Protein AF-A0A0G0VAI9-F1 (afdb_monomer_lite)

Secondary structure (DSSP, 8-state):
-----EE-SSPPPHHHHHHHHHHSSEEEEE-TTT--EEEEE---SS--HHHHHHHHHHTTPPPPHHHHHHS--STTSSS-HHHHHHHHHHHHHHHHHHHHHHHHHHHHHHHHHHHHHHH--

Organism: NCBI:txid1618997

Sequence (121 aa):
MMNYGYPLYYLPDEDKIFNIVKNTCLTVMENQDTGEHFLVLCGGGMDLSQSIAYAYLLAGQRIPDELVFEVCTQPCLSVGKKEYLQIMKACRSELADIRRRALQRVKQINNALKGVKQSGA

pLDDT: mean 88.39, std 11.58, range [38.62, 98.31]

Foldseek 3Di:
DDFDFAFDPDDADPVLQVVLVVFAQWGWDADPVPRTIGITGNDDDDDCLLSRLLSCVSSVHQRDPVSLVVRDLPAPRGHDNVSSVVSVVRSVVSVVVVVVVVVVVVVVVVVVVVVVVVVVD

Radius of gyration: 18.73 Å; chains: 1; bounding box: 48×35×51 Å

Structure (mmCIF, N/CA/C/O backbone):
data_AF-A0A0G0VAI9-F1
#
_entry.id   AF-A0A0G0VAI9-F1
#
loop_
_atom_site.group_PDB
_atom_site.id
_atom_site.type_symbol
_atom_site.label_atom_id
_atom_site.label_alt_id
_atom_site.label_comp_id
_atom_site.label_asym_id
_atom_site.label_entity_id
_atom_site.label_seq_id
_atom_site.pdbx_PDB_ins_code
_atom_site.Cartn_x
_atom_site.Cartn_y
_atom_site.Cartn_z
_atom_site.occupancy
_atom_site.B_iso_or_equiv
_atom_site.auth_seq_id
_atom_site.auth_comp_id
_atom_site.auth_asym_id
_atom_site.auth_atom_id
_atom_site.pdbx_PDB_model_num
ATOM 1 N N . MET A 1 1 ? -20.292 2.995 -9.273 1.00 41.91 1 MET A N 1
ATOM 2 C CA . MET A 1 1 ? -19.169 2.740 -8.350 1.00 41.91 1 MET A CA 1
ATOM 3 C C . MET A 1 1 ? -19.016 1.229 -8.308 1.00 41.91 1 MET A C 1
ATOM 5 O O . MET A 1 1 ? -19.944 0.575 -7.858 1.00 41.91 1 MET A O 1
ATOM 9 N N . MET A 1 2 ? -17.989 0.664 -8.952 1.00 38.62 2 MET A N 1
ATOM 10 C CA . MET A 1 2 ? -17.802 -0.793 -8.933 1.00 38.62 2 MET A CA 1
ATOM 11 C C . MET A 1 2 ? -17.323 -1.187 -7.537 1.00 38.62 2 MET A C 1
ATOM 13 O O . MET A 1 2 ? -16.342 -0.620 -7.060 1.00 38.62 2 MET A O 1
ATOM 17 N N . ASN A 1 3 ? -18.010 -2.137 -6.900 1.00 52.53 3 ASN A N 1
ATOM 18 C CA . ASN A 1 3 ? -17.499 -2.847 -5.730 1.00 52.53 3 ASN A CA 1
ATOM 19 C C . ASN A 1 3 ? -16.277 -3.656 -6.179 1.00 52.53 3 ASN A C 1
ATOM 21 O O . ASN A 1 3 ? -16.399 -4.811 -6.575 1.00 52.53 3 ASN A O 1
ATOM 25 N N . TYR A 1 4 ? -15.113 -3.013 -6.212 1.00 67.38 4 TYR A N 1
ATOM 26 C CA . TYR A 1 4 ? -13.858 -3.687 -6.496 1.00 67.38 4 TYR A CA 1
ATOM 27 C C . TYR A 1 4 ? -13.458 -4.480 -5.252 1.00 67.38 4 TYR A C 1
ATOM 29 O O . TYR A 1 4 ? -13.274 -3.908 -4.178 1.00 67.38 4 TYR A O 1
ATOM 37 N N . GLY A 1 5 ? -13.352 -5.800 -5.399 1.00 76.06 5 GLY A N 1
ATOM 38 C CA . GLY A 1 5 ? -12.640 -6.631 -4.437 1.00 76.06 5 GLY A CA 1
ATOM 39 C C . GLY A 1 5 ? -11.143 -6.387 -4.598 1.00 76.06 5 GLY A C 1
ATOM 40 O O . GLY A 1 5 ? -10.605 -6.535 -5.694 1.00 76.06 5 GLY A O 1
ATOM 41 N N . TYR A 1 6 ? -10.473 -5.986 -3.521 1.00 85.00 6 TYR A N 1
ATOM 42 C CA . TYR A 1 6 ? -9.025 -5.801 -3.492 1.00 85.00 6 TYR A CA 1
ATOM 43 C C . TYR A 1 6 ? -8.374 -7.097 -2.986 1.00 85.00 6 TYR A C 1
ATOM 45 O O . TYR A 1 6 ? -8.577 -7.442 -1.822 1.00 85.00 6 TYR A O 1
ATOM 53 N N . PRO A 1 7 ? -7.643 -7.842 -3.830 1.00 88.62 7 PRO A N 1
ATOM 54 C CA . PRO A 1 7 ? -7.179 -9.184 -3.493 1.00 88.62 7 PRO A CA 1
ATOM 55 C C . PRO A 1 7 ? -6.168 -9.177 -2.346 1.00 88.62 7 PRO A C 1
ATOM 57 O O . PRO A 1 7 ? -5.253 -8.358 -2.304 1.00 88.62 7 PRO A O 1
ATOM 60 N N . LEU A 1 8 ? -6.313 -10.133 -1.434 1.00 89.94 8 LEU A N 1
ATOM 61 C CA . LEU A 1 8 ? -5.362 -10.386 -0.358 1.00 89.94 8 LEU A CA 1
ATOM 62 C C . LEU A 1 8 ? -4.386 -11.495 -0.765 1.00 89.94 8 LEU A C 1
ATOM 64 O O . LEU A 1 8 ? -4.770 -12.474 -1.398 1.00 89.94 8 LEU A O 1
ATOM 68 N N . TYR A 1 9 ? -3.123 -11.382 -0.350 1.00 88.00 9 TYR A N 1
ATOM 69 C CA . TYR A 1 9 ? -2.109 -12.415 -0.606 1.00 88.00 9 TYR A CA 1
ATOM 70 C C . TYR A 1 9 ? -2.328 -13.692 0.224 1.00 88.00 9 TYR A C 1
ATOM 72 O O . TYR A 1 9 ? -1.836 -14.757 -0.140 1.00 88.00 9 TYR A O 1
ATOM 80 N N . TYR A 1 10 ? -3.019 -13.574 1.358 1.00 88.00 10 TYR A N 1
ATOM 81 C CA . TYR A 1 10 ? -3.401 -14.663 2.259 1.00 88.00 10 TYR A CA 1
ATOM 82 C C . TYR A 1 10 ? -4.571 -14.225 3.158 1.00 88.00 10 TYR A C 1
ATOM 84 O O . TYR A 1 10 ? -4.798 -13.025 3.336 1.00 88.00 10 TYR A O 1
ATOM 92 N N . LEU A 1 11 ? -5.294 -15.182 3.749 1.00 90.31 11 LEU A N 1
ATOM 93 C CA . LEU A 1 11 ? -6.376 -14.905 4.700 1.00 90.31 11 LEU A CA 1
ATOM 94 C C . LEU A 1 11 ? -5.813 -14.376 6.039 1.00 90.31 11 LEU A C 1
ATOM 96 O O . LEU A 1 11 ? -4.970 -15.048 6.641 1.00 90.31 11 LEU A O 1
ATOM 100 N N . PRO A 1 12 ? -6.238 -13.192 6.521 1.00 89.25 12 PRO A N 1
ATOM 101 C CA . PRO A 1 12 ? -5.878 -12.705 7.851 1.00 89.25 12 PRO A CA 1
ATOM 102 C C . PRO A 1 12 ? -6.603 -13.493 8.952 1.00 89.25 12 PRO A C 1
ATOM 104 O O . PRO A 1 12 ? -7.700 -13.997 8.739 1.00 89.25 12 PRO A O 1
ATOM 107 N N . ASP A 1 13 ? -6.010 -13.560 10.143 1.00 92.44 13 ASP A N 1
ATOM 108 C CA . ASP A 1 13 ? -6.679 -14.096 11.336 1.00 92.44 13 ASP A CA 1
ATOM 109 C C . ASP A 1 13 ? -7.833 -13.191 11.820 1.00 92.44 13 ASP A C 1
ATOM 111 O O . ASP A 1 13 ? -7.964 -12.035 11.403 1.00 92.44 13 ASP A O 1
ATOM 115 N N . GLU A 1 14 ? -8.679 -13.718 12.710 1.00 90.00 14 GLU A N 1
ATOM 116 C CA . GLU A 1 14 ? -9.866 -13.012 13.215 1.00 90.00 14 GLU A CA 1
ATOM 117 C C . GLU A 1 14 ? -9.528 -11.670 13.877 1.00 90.00 14 GLU A C 1
ATOM 119 O O . GLU A 1 14 ? -10.224 -10.680 13.645 1.00 90.00 14 GLU A O 1
ATOM 124 N N . ASP A 1 15 ? -8.432 -11.596 14.638 1.00 93.44 15 ASP A N 1
ATOM 125 C CA . ASP A 1 15 ? -7.997 -10.365 15.304 1.00 93.44 15 ASP A CA 1
ATOM 126 C C . ASP A 1 15 ? -7.630 -9.269 14.292 1.00 93.44 15 ASP A C 1
ATOM 128 O O . ASP A 1 15 ? -7.947 -8.086 14.478 1.00 93.44 15 ASP A O 1
ATOM 132 N N . LYS A 1 16 ? -6.976 -9.639 13.186 1.00 93.00 16 LYS A N 1
ATOM 133 C CA . LYS A 1 16 ? -6.684 -8.716 12.082 1.00 93.00 16 LYS A CA 1
ATOM 134 C C . LYS A 1 16 ? -7.951 -8.291 11.356 1.00 93.00 16 LYS A C 1
ATOM 136 O O . LYS A 1 16 ? -8.114 -7.096 11.108 1.00 93.00 16 LYS A O 1
ATOM 141 N N . ILE A 1 17 ? -8.854 -9.226 11.054 1.00 90.44 17 ILE A N 1
ATOM 142 C CA . ILE A 1 17 ? -10.147 -8.921 10.419 1.00 90.44 17 ILE A CA 1
ATOM 143 C C . ILE A 1 17 ? -10.930 -7.927 11.282 1.00 90.44 17 ILE A C 1
ATOM 145 O O . ILE A 1 17 ? -11.391 -6.897 10.785 1.00 90.44 17 ILE A O 1
ATOM 149 N N . PHE A 1 18 ? -11.011 -8.176 12.589 1.00 89.88 18 PHE A N 1
ATOM 150 C CA . PHE A 1 18 ? -11.686 -7.291 13.530 1.00 89.88 18 PHE A CA 1
ATOM 151 C C . PHE A 1 18 ? -11.064 -5.890 13.549 1.00 89.88 18 PHE A C 1
ATOM 153 O O . PHE A 1 18 ? -11.776 -4.884 13.519 1.00 89.88 18 PHE A O 1
ATOM 160 N N . ASN A 1 19 ? -9.731 -5.796 13.537 1.00 90.38 19 ASN A N 1
ATOM 161 C CA . ASN A 1 19 ? -9.047 -4.508 13.463 1.00 90.38 19 ASN A CA 1
ATOM 162 C C . ASN A 1 19 ? -9.321 -3.758 12.153 1.00 90.38 19 ASN A C 1
ATOM 164 O O . ASN A 1 19 ? -9.444 -2.533 12.189 1.00 90.38 19 ASN A O 1
ATOM 168 N N . ILE A 1 20 ? -9.444 -4.452 11.019 1.00 89.94 20 ILE A N 1
ATOM 169 C CA . ILE A 1 20 ? -9.795 -3.832 9.733 1.00 89.94 20 ILE A CA 1
ATOM 170 C C . ILE A 1 20 ? -11.186 -3.203 9.821 1.00 89.94 20 ILE A C 1
ATOM 172 O O . ILE A 1 20 ? -11.323 -2.007 9.563 1.00 89.94 20 ILE A O 1
ATOM 176 N N . VAL A 1 21 ? -12.186 -3.970 10.263 1.00 87.75 21 VAL A N 1
ATOM 177 C CA . VAL A 1 21 ? -13.576 -3.496 10.385 1.00 87.75 21 VAL A CA 1
ATOM 178 C C . VAL A 1 21 ? -13.687 -2.333 11.372 1.00 87.75 21 VAL A C 1
ATOM 180 O O . VAL A 1 21 ? -14.408 -1.371 11.132 1.00 87.75 21 VAL A O 1
ATOM 183 N N . LYS A 1 22 ? -12.952 -2.389 12.488 1.00 88.00 22 LYS A N 1
ATOM 184 C CA . LYS A 1 22 ? -12.998 -1.354 13.527 1.00 88.00 22 LYS A CA 1
ATOM 185 C C . LYS A 1 22 ? -12.380 -0.025 13.090 1.00 88.00 22 LYS A C 1
ATOM 187 O O . LYS A 1 22 ? -12.826 1.027 13.541 1.00 88.00 22 LYS A O 1
ATOM 192 N N . ASN A 1 23 ? -11.316 -0.069 12.291 1.00 85.62 23 ASN A N 1
ATOM 193 C CA . ASN A 1 23 ? -10.492 1.108 12.001 1.00 85.62 23 ASN A CA 1
ATOM 194 C C . ASN A 1 23 ? -10.627 1.612 10.557 1.00 85.62 23 ASN A C 1
ATOM 196 O O . ASN A 1 23 ? -9.987 2.600 10.200 1.00 85.62 23 ASN A O 1
ATOM 200 N N . THR A 1 24 ? -11.424 0.946 9.721 1.00 84.31 24 THR A N 1
ATOM 201 C CA . THR A 1 24 ? -11.632 1.311 8.316 1.00 84.31 24 THR A CA 1
ATOM 202 C C . THR A 1 24 ? -13.088 1.088 7.906 1.00 84.31 24 THR A C 1
ATOM 204 O O . THR A 1 24 ? -13.868 0.490 8.639 1.00 84.31 24 THR A O 1
ATOM 207 N N . CYS A 1 25 ? -13.459 1.531 6.705 1.00 82.69 25 CYS A N 1
ATOM 208 C CA . CYS A 1 25 ? -14.752 1.208 6.096 1.00 82.69 25 CYS A CA 1
ATOM 209 C C . CYS A 1 25 ? -14.688 -0.057 5.220 1.00 82.69 25 CYS A C 1
ATOM 211 O O . CYS A 1 25 ? -15.406 -0.134 4.224 1.00 82.69 25 CYS A O 1
ATOM 213 N N . LEU A 1 26 ? -13.798 -1.005 5.530 1.00 88.06 26 LEU A N 1
ATOM 214 C CA . LEU A 1 26 ? -13.612 -2.241 4.769 1.00 88.06 26 LEU A CA 1
ATOM 215 C C . LEU A 1 26 ? -13.896 -3.487 5.610 1.00 88.06 26 LEU A C 1
ATOM 217 O O . LEU A 1 26 ? -13.809 -3.468 6.835 1.00 88.06 26 LEU A O 1
ATOM 221 N N . THR A 1 27 ? -14.183 -4.588 4.920 1.00 88.56 27 THR A N 1
ATOM 222 C CA . THR A 1 27 ? -14.244 -5.942 5.485 1.00 88.56 27 THR A CA 1
ATOM 223 C C . THR A 1 27 ? -13.508 -6.931 4.584 1.00 88.56 27 THR A C 1
ATOM 225 O O . THR A 1 27 ? -13.226 -6.622 3.427 1.00 88.56 27 THR A O 1
ATOM 228 N N . VAL A 1 28 ? -13.210 -8.122 5.100 1.00 88.81 28 VAL A N 1
ATOM 229 C CA . VAL A 1 28 ? -12.732 -9.252 4.293 1.00 88.81 28 VAL A CA 1
ATOM 230 C C . VAL A 1 28 ? -13.937 -10.057 3.803 1.00 88.81 28 VAL A C 1
ATOM 232 O O . VAL A 1 28 ? -14.852 -10.327 4.580 1.00 88.81 28 VAL A O 1
ATOM 235 N N . MET A 1 29 ? -13.948 -10.421 2.523 1.00 88.00 29 MET A N 1
ATOM 236 C CA . MET A 1 29 ? -14.910 -11.347 1.921 1.00 88.00 29 MET A CA 1
ATOM 237 C C . MET A 1 29 ? -14.173 -12.479 1.211 1.00 88.00 29 MET A C 1
ATOM 239 O O . MET A 1 29 ? -13.084 -12.278 0.675 1.00 88.00 29 MET A O 1
ATOM 243 N N . GLU A 1 30 ? -14.798 -13.649 1.178 1.00 88.38 30 GLU A N 1
ATOM 244 C CA . GLU A 1 30 ? -14.337 -14.817 0.432 1.00 88.38 30 GLU A CA 1
ATOM 245 C C . GLU A 1 30 ? -15.237 -15.032 -0.789 1.00 88.38 30 GLU A C 1
ATOM 247 O O . GLU A 1 30 ? -16.468 -15.007 -0.682 1.00 88.38 30 GLU A O 1
ATOM 252 N N . ASN A 1 31 ? -14.628 -15.274 -1.946 1.00 84.06 31 ASN A N 1
ATOM 253 C CA . ASN A 1 31 ? -15.332 -15.830 -3.090 1.00 84.06 31 ASN A CA 1
ATOM 254 C C . ASN A 1 31 ? -15.549 -17.330 -2.856 1.00 84.06 31 ASN A C 1
ATOM 256 O O . ASN A 1 31 ? -14.601 -18.105 -2.898 1.00 84.06 31 ASN A O 1
ATOM 260 N N . GLN A 1 32 ? -16.801 -17.734 -2.643 1.00 84.56 32 GLN A N 1
ATOM 261 C CA . GLN A 1 32 ? -17.166 -19.122 -2.332 1.00 84.56 32 GLN A CA 1
ATOM 262 C C . GLN A 1 32 ? -16.885 -20.107 -3.481 1.00 84.56 32 GLN A C 1
ATOM 264 O O . GLN A 1 32 ? -16.765 -21.304 -3.236 1.00 84.56 32 GLN A O 1
ATOM 269 N N . ASP A 1 33 ? -16.753 -19.621 -4.719 1.00 84.19 33 ASP A N 1
ATOM 270 C CA . ASP A 1 33 ? -16.466 -20.466 -5.881 1.00 84.19 33 ASP A CA 1
ATOM 271 C C . ASP A 1 33 ? -14.960 -20.723 -6.051 1.00 84.19 33 ASP A C 1
ATOM 273 O O . ASP A 1 33 ? -14.558 -21.793 -6.510 1.00 84.19 33 ASP A O 1
ATOM 277 N N . THR A 1 34 ? -14.117 -19.741 -5.705 1.00 86.06 34 THR A N 1
ATOM 278 C CA . THR A 1 34 ? -12.659 -19.794 -5.937 1.00 86.06 34 THR A CA 1
ATOM 279 C C . THR A 1 34 ? -11.826 -19.936 -4.662 1.00 86.06 34 THR A C 1
ATOM 281 O O . THR A 1 34 ? -10.647 -20.275 -4.749 1.00 86.06 34 THR A O 1
ATOM 284 N N . GLY A 1 35 ? -12.405 -19.684 -3.484 1.00 83.81 35 GLY A N 1
ATOM 285 C CA . GLY A 1 35 ? -11.703 -19.611 -2.195 1.00 83.81 35 GLY A CA 1
ATOM 286 C C . GLY A 1 35 ? -10.795 -18.382 -2.051 1.00 83.81 35 GLY A C 1
ATOM 287 O O . GLY A 1 35 ? -9.983 -18.293 -1.127 1.00 83.81 35 GLY A O 1
ATOM 288 N N . GLU A 1 36 ? -10.866 -17.434 -2.987 1.00 86.25 36 GLU A N 1
ATOM 289 C CA . GLU A 1 36 ? -10.050 -16.223 -2.955 1.00 86.25 36 GLU A CA 1
ATOM 290 C C . GLU A 1 36 ? -10.608 -15.209 -1.955 1.00 86.25 36 GLU A C 1
ATOM 292 O O . GLU A 1 36 ? -11.819 -15.068 -1.792 1.00 86.25 36 GLU A O 1
ATOM 297 N N . HIS A 1 37 ? -9.711 -14.464 -1.311 1.00 87.00 37 HIS A N 1
ATOM 298 C CA . HIS A 1 37 ? -10.063 -13.503 -0.272 1.00 87.00 37 HIS A CA 1
ATOM 299 C C . HIS A 1 37 ? -9.768 -12.076 -0.726 1.00 87.00 37 HIS A C 1
ATOM 301 O O . HIS A 1 37 ? -8.708 -11.792 -1.289 1.00 87.00 37 HIS A O 1
ATOM 307 N N . PHE A 1 38 ? -10.691 -11.164 -0.434 1.00 90.62 38 PHE A N 1
ATOM 308 C CA . PHE A 1 38 ? -10.630 -9.778 -0.881 1.00 90.62 38 PHE A CA 1
ATOM 309 C C . PHE A 1 38 ? -11.022 -8.824 0.242 1.00 90.62 38 PHE A C 1
ATOM 311 O O . PHE A 1 38 ? -11.919 -9.111 1.033 1.00 90.62 38 PHE A O 1
ATOM 318 N N . LEU A 1 39 ? -10.399 -7.650 0.274 1.00 88.69 39 LEU A N 1
ATOM 319 C CA . LEU A 1 39 ? -10.927 -6.494 0.984 1.00 88.69 39 LEU A CA 1
ATOM 320 C C . LEU A 1 39 ? -12.031 -5.858 0.148 1.00 88.69 39 LEU A C 1
ATOM 322 O O . LEU A 1 39 ? -11.852 -5.607 -1.044 1.00 88.69 39 LEU A O 1
ATOM 326 N N . VAL A 1 40 ? -13.160 -5.567 0.780 1.00 84.69 40 VAL A N 1
ATOM 327 C CA . VAL A 1 40 ? -14.325 -4.982 0.117 1.00 84.69 40 VAL A CA 1
ATOM 328 C C . VAL A 1 40 ? -14.761 -3.738 0.867 1.00 84.69 40 VAL A C 1
ATOM 330 O O . VAL A 1 40 ? -14.732 -3.683 2.096 1.00 84.69 40 VAL A O 1
ATOM 333 N N . LEU A 1 41 ? -15.117 -2.717 0.098 1.00 80.81 41 LEU A N 1
ATOM 334 C CA . LEU A 1 41 ? -15.504 -1.403 0.583 1.00 80.81 41 LEU A CA 1
ATOM 335 C C . LEU A 1 41 ? -16.972 -1.416 1.037 1.00 80.81 41 LEU A C 1
ATOM 337 O O . LEU A 1 41 ? -17.858 -1.754 0.256 1.00 80.81 41 LEU A O 1
ATOM 341 N N . CYS A 1 42 ? -17.235 -0.993 2.270 1.00 72.69 42 CYS A N 1
ATOM 342 C CA . CYS A 1 42 ? -18.581 -0.907 2.847 1.00 72.69 42 CYS A CA 1
ATOM 343 C C . CYS A 1 42 ? -19.119 0.538 2.915 1.00 72.69 42 CYS A C 1
ATOM 345 O O . CYS A 1 42 ? -20.202 0.767 3.449 1.00 72.69 42 CYS A O 1
ATOM 347 N N . GLY A 1 43 ? -18.375 1.521 2.394 1.00 63.47 43 GLY A N 1
ATOM 348 C CA . GLY A 1 43 ? -18.754 2.939 2.347 1.00 63.47 43 GLY A CA 1
ATOM 349 C C . GLY A 1 43 ? -18.415 3.580 0.998 1.00 63.47 43 GLY A C 1
ATOM 350 O O . GLY A 1 43 ? -17.589 3.061 0.257 1.00 63.47 43 GLY A O 1
ATOM 351 N N . GLY A 1 44 ? -19.044 4.707 0.657 1.00 63.28 44 GLY A N 1
ATOM 352 C CA . GLY A 1 44 ? -18.806 5.418 -0.605 1.00 63.28 44 GLY A CA 1
ATOM 353 C C . GLY A 1 44 ? -18.908 6.936 -0.448 1.00 63.28 44 GLY A C 1
ATOM 354 O O . GLY A 1 44 ? -19.476 7.418 0.528 1.00 63.28 44 GLY A O 1
ATOM 355 N N . GLY A 1 45 ? -18.363 7.690 -1.410 1.00 64.94 45 GLY A N 1
ATOM 356 C CA . GLY A 1 45 ? -18.512 9.155 -1.480 1.00 64.94 45 GLY A CA 1
ATOM 357 C C . GLY A 1 45 ? -17.220 9.981 -1.413 1.00 64.94 45 GLY A C 1
ATOM 358 O O . GLY A 1 45 ? -17.287 11.195 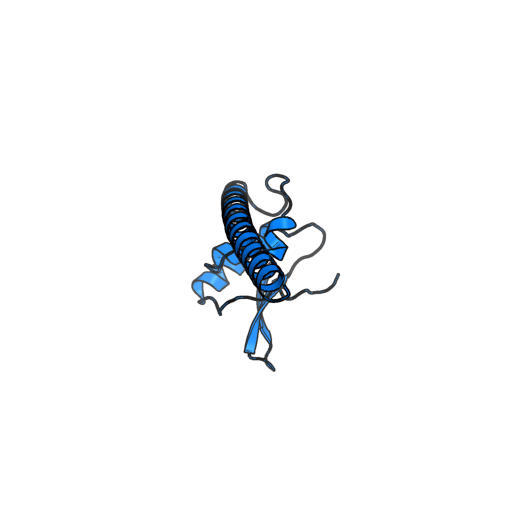-1.578 1.00 64.94 45 GLY A O 1
ATOM 359 N N . MET A 1 46 ? -16.053 9.357 -1.224 1.00 74.81 46 MET A N 1
ATOM 360 C CA . MET A 1 46 ? -14.739 10.019 -1.261 1.00 74.81 46 MET A CA 1
ATOM 361 C C . MET A 1 46 ? -13.631 9.054 -1.709 1.00 74.81 46 MET A C 1
ATOM 363 O O . MET 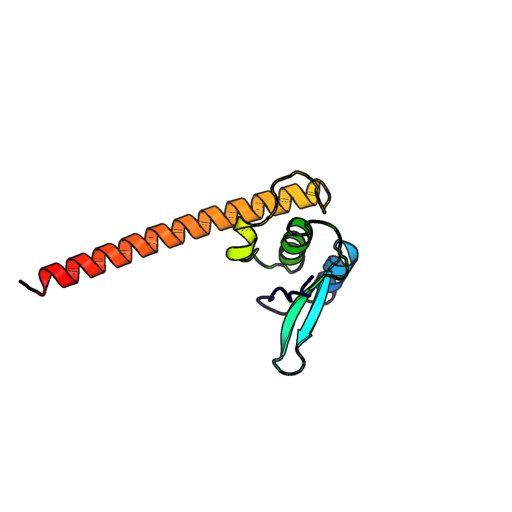A 1 46 ? -13.868 7.851 -1.818 1.00 74.81 46 MET A O 1
ATOM 367 N N . ASP A 1 47 ? -12.423 9.568 -1.956 1.00 82.62 47 ASP A N 1
ATOM 368 C CA . ASP A 1 47 ? -11.241 8.735 -2.203 1.00 82.62 47 ASP A CA 1
ATOM 369 C C . ASP A 1 47 ? -10.802 8.021 -0.909 1.00 82.62 47 ASP A C 1
ATOM 371 O O . ASP A 1 47 ? -10.381 8.633 0.079 1.00 82.62 47 ASP A O 1
ATOM 375 N N . LEU A 1 48 ? -10.931 6.694 -0.928 1.00 88.50 48 LEU A N 1
ATOM 376 C CA . LEU A 1 48 ? -10.640 5.795 0.187 1.00 88.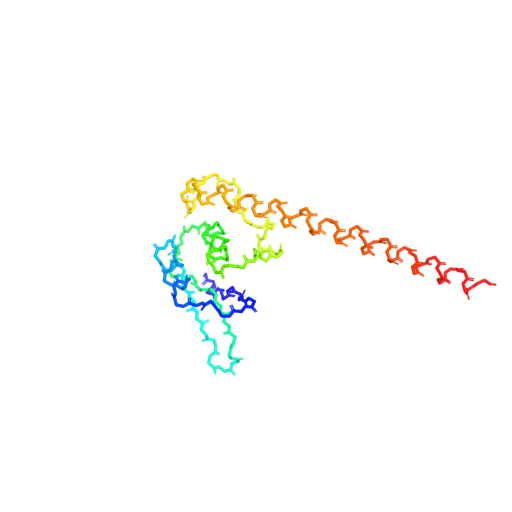50 48 LEU A CA 1
ATOM 377 C C . LEU A 1 48 ? -9.312 5.043 0.018 1.00 88.50 48 LEU A C 1
ATOM 379 O O . LEU A 1 48 ? -9.041 4.112 0.775 1.00 88.50 48 LEU A O 1
ATOM 383 N N . SER A 1 49 ? -8.451 5.458 -0.916 1.00 90.56 49 SER A N 1
ATOM 384 C CA . SER A 1 49 ? -7.148 4.829 -1.174 1.00 90.56 49 SER A CA 1
ATOM 385 C C . SER A 1 49 ? -6.277 4.692 0.083 1.00 90.56 49 SER A C 1
ATOM 387 O O . SER A 1 49 ? -5.637 3.659 0.273 1.00 90.56 49 SER A O 1
ATOM 389 N N . GLN A 1 50 ? -6.309 5.668 1.001 1.00 93.19 50 GLN A N 1
ATOM 390 C CA . GLN A 1 50 ? -5.591 5.583 2.283 1.00 93.19 50 GLN A CA 1
ATOM 391 C C . GLN A 1 50 ? -6.187 4.526 3.218 1.00 93.19 50 GLN A C 1
ATOM 393 O O . GLN A 1 50 ? -5.441 3.763 3.824 1.00 93.19 50 GLN A O 1
ATOM 398 N N . SER A 1 51 ? -7.516 4.445 3.316 1.00 93.25 51 SER A N 1
ATOM 399 C CA . SER A 1 51 ? -8.191 3.408 4.109 1.00 93.25 51 SER A CA 1
ATOM 400 C C . SER A 1 51 ? -7.909 2.009 3.561 1.00 93.25 51 SER A C 1
ATOM 402 O O . SER A 1 51 ? -7.610 1.099 4.331 1.00 93.25 51 SER A O 1
ATOM 404 N N . ILE A 1 52 ? -7.928 1.849 2.234 1.00 93.31 52 ILE A N 1
ATOM 405 C CA . ILE A 1 52 ? -7.598 0.586 1.562 1.00 93.31 52 ILE A CA 1
ATOM 406 C C . ILE A 1 52 ? -6.139 0.207 1.849 1.00 93.31 52 ILE A C 1
ATOM 408 O O . ILE A 1 52 ? -5.865 -0.902 2.299 1.00 93.31 52 ILE A O 1
ATOM 412 N N . ALA A 1 53 ? -5.197 1.135 1.659 1.00 95.19 53 ALA A N 1
ATOM 413 C CA . ALA A 1 53 ? -3.784 0.896 1.944 1.00 95.19 53 ALA A CA 1
ATOM 414 C C . ALA A 1 53 ? -3.539 0.554 3.422 1.00 95.19 53 ALA A C 1
ATOM 416 O O . ALA A 1 53 ? -2.738 -0.327 3.733 1.00 95.19 53 ALA A O 1
ATOM 417 N N . TYR A 1 54 ? -4.252 1.209 4.341 1.00 96.56 54 TYR A N 1
ATOM 418 C CA . TYR A 1 54 ? -4.156 0.906 5.764 1.00 96.56 54 TYR A CA 1
ATOM 419 C C . TYR A 1 54 ? -4.682 -0.489 6.104 1.00 96.56 54 TYR A C 1
ATOM 421 O O . TYR A 1 54 ? -4.071 -1.184 6.913 1.00 96.56 54 TYR A O 1
ATOM 429 N N . ALA A 1 55 ? -5.758 -0.931 5.448 1.00 95.44 55 ALA A N 1
ATOM 430 C CA . ALA A 1 55 ? -6.292 -2.275 5.625 1.00 95.44 55 ALA A CA 1
ATOM 431 C C . ALA A 1 55 ? -5.271 -3.365 5.242 1.00 95.44 55 ALA A C 1
ATOM 433 O O . ALA A 1 55 ? -5.162 -4.351 5.967 1.00 95.44 55 ALA A O 1
ATOM 434 N N . TYR A 1 56 ? -4.448 -3.164 4.201 1.00 96.94 56 TYR A N 1
ATOM 435 C CA . TYR A 1 56 ? -3.325 -4.073 3.905 1.00 96.94 56 TYR A CA 1
ATOM 436 C C . TYR A 1 56 ? -2.317 -4.144 5.056 1.00 96.94 56 TYR A C 1
ATOM 438 O O . TYR A 1 56 ? -1.907 -5.234 5.452 1.00 96.94 56 TYR A O 1
ATOM 446 N N . LEU A 1 57 ? -1.950 -2.998 5.639 1.00 96.69 57 LEU A N 1
ATOM 447 C CA . LEU A 1 57 ? -1.014 -2.966 6.767 1.00 96.69 57 LEU A CA 1
ATOM 448 C C . LEU A 1 57 ? -1.593 -3.655 8.011 1.00 96.69 57 LEU A C 1
ATOM 450 O O . LEU A 1 57 ? -0.879 -4.401 8.679 1.00 96.69 57 LEU A O 1
ATOM 454 N N . LEU A 1 58 ? -2.882 -3.449 8.301 1.00 94.88 58 LEU A N 1
ATOM 455 C CA . LEU A 1 58 ? -3.590 -4.133 9.391 1.00 94.88 58 LEU A CA 1
ATOM 456 C C . LEU A 1 58 ? -3.692 -5.645 9.153 1.00 94.88 58 LEU A C 1
ATOM 458 O O . LEU A 1 58 ? -3.562 -6.419 10.098 1.00 94.88 58 LEU A O 1
ATOM 462 N N . ALA A 1 59 ? -3.842 -6.070 7.898 1.00 92.25 59 ALA A N 1
ATOM 463 C CA . ALA A 1 59 ? -3.792 -7.475 7.502 1.00 92.25 59 ALA A CA 1
ATOM 464 C C . ALA A 1 59 ? -2.384 -8.099 7.621 1.00 92.25 59 ALA A C 1
ATOM 466 O O . ALA A 1 59 ? -2.231 -9.302 7.412 1.00 92.25 59 ALA A O 1
ATOM 467 N N . GLY A 1 60 ? -1.349 -7.315 7.951 1.00 92.75 60 GLY A N 1
ATOM 468 C CA . GLY A 1 60 ? 0.046 -7.766 7.975 1.00 92.75 60 GLY A CA 1
ATOM 469 C C . GLY A 1 60 ? 0.660 -7.924 6.580 1.00 92.75 60 GLY A C 1
ATOM 470 O O . GLY A 1 60 ? 1.682 -8.593 6.419 1.00 92.75 60 GLY A O 1
ATOM 471 N N . GLN A 1 61 ? 0.039 -7.335 5.561 1.00 93.88 61 GLN A N 1
ATOM 472 C CA . GLN A 1 61 ? 0.443 -7.451 4.166 1.00 93.88 61 GLN A CA 1
ATOM 473 C C . GLN A 1 61 ? 1.156 -6.189 3.676 1.00 93.88 61 GLN A C 1
ATOM 475 O O . GLN A 1 61 ? 0.995 -5.091 4.212 1.00 93.88 61 GLN A O 1
ATOM 480 N N . ARG A 1 62 ? 1.956 -6.357 2.618 1.00 95.19 62 ARG A N 1
ATOM 481 C CA . ARG A 1 62 ? 2.470 -5.230 1.830 1.00 95.19 62 ARG A CA 1
ATOM 482 C C . ARG A 1 62 ? 1.315 -4.550 1.094 1.00 95.19 62 ARG A C 1
ATOM 484 O O . ARG A 1 62 ? 0.346 -5.209 0.723 1.00 95.19 62 ARG A O 1
ATOM 491 N N . ILE A 1 63 ? 1.460 -3.257 0.823 1.00 95.69 63 ILE A N 1
ATOM 492 C CA . ILE A 1 63 ? 0.560 -2.550 -0.094 1.00 95.69 63 ILE A CA 1
ATOM 493 C C . ILE A 1 63 ? 0.900 -3.025 -1.524 1.00 95.69 63 ILE A C 1
ATOM 495 O O . ILE A 1 63 ? 2.087 -3.020 -1.872 1.00 95.69 63 ILE A O 1
ATOM 499 N N . PRO A 1 64 ? -0.080 -3.457 -2.341 1.00 93.69 64 PRO A N 1
ATOM 500 C CA . PRO A 1 64 ? 0.163 -3.893 -3.717 1.00 93.69 64 PRO A CA 1
ATOM 501 C C . PRO A 1 64 ? 0.824 -2.814 -4.572 1.00 93.69 64 PRO A C 1
ATOM 503 O O . PRO A 1 64 ? 0.538 -1.628 -4.399 1.00 93.69 64 PRO A O 1
ATOM 506 N N . ASP A 1 65 ? 1.675 -3.230 -5.514 1.00 92.81 65 ASP A N 1
ATOM 507 C CA . ASP A 1 65 ? 2.493 -2.321 -6.325 1.00 92.81 65 ASP A CA 1
ATOM 508 C C . ASP A 1 65 ? 1.619 -1.302 -7.071 1.00 92.81 65 ASP A C 1
ATOM 510 O O . ASP A 1 65 ? 1.940 -0.118 -7.072 1.00 92.81 65 ASP A O 1
ATOM 514 N N . GLU A 1 66 ? 0.484 -1.734 -7.626 1.00 90.12 66 GLU A N 1
ATOM 515 C CA . GLU A 1 66 ? -0.472 -0.881 -8.337 1.00 90.12 66 GLU A CA 1
ATOM 516 C C . GLU A 1 66 ? -1.109 0.155 -7.407 1.00 90.12 66 GLU A C 1
ATOM 518 O O . GLU A 1 66 ? -1.242 1.320 -7.771 1.00 90.12 66 GLU A O 1
ATOM 523 N N . LEU A 1 67 ? -1.462 -0.248 -6.183 1.00 92.38 67 LEU A N 1
ATOM 524 C CA . LEU A 1 67 ? -2.097 0.644 -5.217 1.00 92.38 67 LEU A 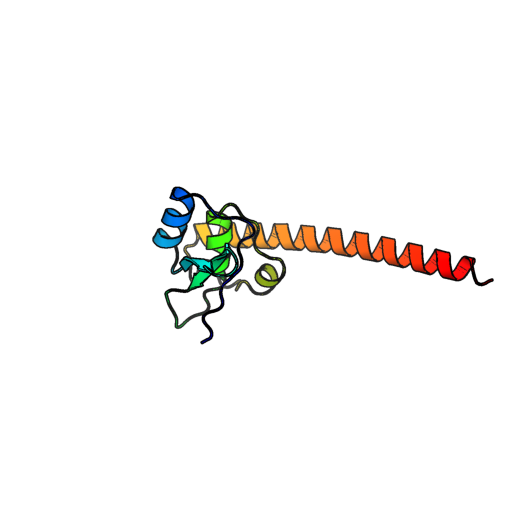CA 1
ATOM 525 C C . LEU A 1 67 ? -1.113 1.695 -4.699 1.00 92.38 67 LEU A C 1
ATOM 527 O O . LEU A 1 67 ? -1.502 2.839 -4.494 1.00 92.38 67 LEU A O 1
ATOM 531 N N . VAL A 1 68 ? 0.161 1.339 -4.511 1.00 95.06 68 VAL A N 1
ATOM 532 C CA . VAL A 1 68 ? 1.189 2.245 -3.976 1.00 95.06 68 VAL A CA 1
ATOM 533 C C . VAL A 1 68 ? 1.355 3.519 -4.820 1.00 95.06 68 VAL A C 1
ATOM 535 O O . VAL A 1 68 ? 1.642 4.575 -4.252 1.00 95.06 68 VAL A O 1
ATOM 538 N N . PHE A 1 69 ? 1.164 3.444 -6.141 1.00 91.19 69 PHE A N 1
ATOM 539 C CA . PHE A 1 69 ? 1.218 4.614 -7.029 1.00 91.19 69 PHE A CA 1
ATOM 540 C C . PHE A 1 69 ? -0.024 5.509 -6.938 1.00 91.19 69 PHE A C 1
ATOM 542 O O . PHE A 1 69 ? 0.072 6.700 -7.222 1.00 91.19 69 PHE A O 1
ATOM 549 N N . GLU A 1 70 ? -1.151 4.953 -6.497 1.00 92.94 70 GLU A N 1
ATOM 550 C CA . GLU A 1 70 ? -2.465 5.601 -6.509 1.00 92.94 70 GLU A CA 1
ATOM 551 C C . GLU A 1 70 ? -2.929 6.058 -5.116 1.00 92.94 70 GLU A C 1
ATOM 553 O O . GLU A 1 70 ? -3.950 6.733 -4.991 1.00 92.94 70 GLU A O 1
ATOM 558 N N . VAL A 1 71 ? -2.202 5.718 -4.039 1.00 93.50 71 VAL A N 1
ATOM 559 C CA . VAL A 1 71 ? -2.542 6.212 -2.696 1.00 93.50 71 VAL A CA 1
ATOM 560 C C . VAL A 1 71 ? -2.444 7.735 -2.662 1.00 93.50 71 VAL A C 1
ATOM 562 O O . VAL A 1 71 ? -1.363 8.309 -2.816 1.00 93.50 71 VAL A O 1
ATOM 565 N N . CYS A 1 72 ? -3.563 8.394 -2.361 1.00 91.81 72 CYS A N 1
ATOM 566 C CA . CYS A 1 72 ? -3.603 9.842 -2.249 1.00 91.81 72 CYS A CA 1
ATOM 567 C C . CYS A 1 72 ? -2.647 10.349 -1.161 1.00 91.81 72 CYS A C 1
ATOM 569 O O . CYS A 1 72 ? -2.670 9.903 -0.009 1.00 91.81 72 CYS A O 1
ATOM 571 N N . THR A 1 73 ? -1.816 11.324 -1.525 1.00 93.12 73 THR A N 1
ATOM 572 C CA . THR A 1 73 ? -0.786 11.911 -0.653 1.00 93.12 73 THR A CA 1
ATOM 573 C C . THR A 1 73 ? -1.288 13.109 0.153 1.00 93.12 73 THR A C 1
ATOM 575 O O . THR A 1 73 ? -0.536 13.677 0.943 1.00 93.12 73 THR A O 1
ATOM 578 N N . GLN A 1 74 ? -2.559 13.500 0.002 1.00 88.38 74 GLN A N 1
ATOM 579 C CA . GLN A 1 74 ? -3.160 14.529 0.846 1.00 88.38 74 GLN A CA 1
ATOM 580 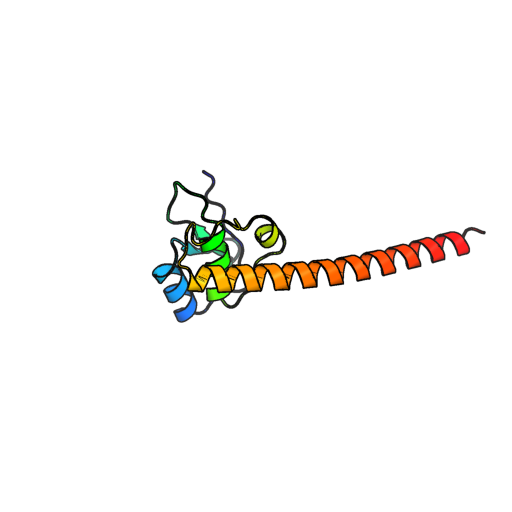C C . GLN A 1 74 ? -3.233 14.031 2.301 1.00 88.38 74 GLN A C 1
ATOM 582 O O . GLN A 1 74 ? -3.831 12.985 2.548 1.00 88.38 74 GLN A O 1
ATOM 587 N N . PRO A 1 75 ? -2.675 14.749 3.290 1.00 88.75 75 PRO A N 1
ATOM 588 C CA . PRO A 1 75 ? -2.682 14.290 4.674 1.00 88.75 75 PRO A CA 1
ATOM 589 C C . PRO A 1 75 ? -4.088 14.033 5.217 1.00 88.75 75 PRO A C 1
ATOM 591 O O . PRO A 1 75 ? -4.965 14.885 5.099 1.00 88.75 75 PRO A O 1
ATOM 594 N N . CYS A 1 76 ? -4.252 12.883 5.875 1.00 87.94 76 CYS A N 1
ATOM 595 C CA . CYS A 1 76 ? -5.441 12.530 6.655 1.00 87.94 76 CYS A CA 1
ATOM 596 C C . CYS A 1 76 ? -6.767 12.629 5.874 1.00 87.94 76 CYS A C 1
ATOM 598 O O . CYS A 1 76 ? -7.761 13.107 6.417 1.00 87.94 76 CYS A O 1
ATOM 600 N N . LEU A 1 77 ? -6.780 12.223 4.599 1.00 86.31 77 LEU A N 1
ATOM 601 C CA . LEU A 1 77 ? -7.974 12.308 3.759 1.00 86.31 77 LEU A CA 1
ATOM 602 C C . LEU A 1 77 ? -9.077 11.379 4.271 1.00 86.31 77 LEU A C 1
ATOM 604 O O . LEU A 1 77 ? -10.184 11.836 4.521 1.00 86.31 77 LEU A O 1
ATOM 608 N N . SER A 1 78 ? -8.771 10.091 4.438 1.00 88.00 78 SER A N 1
ATOM 609 C CA . SER A 1 78 ? -9.734 9.081 4.913 1.00 88.00 78 SER A CA 1
ATOM 610 C C . SER A 1 78 ? -9.270 8.315 6.152 1.00 88.00 78 SER A C 1
ATOM 612 O O . SER A 1 78 ? -9.963 7.418 6.616 1.00 88.00 78 SER A O 1
ATOM 614 N N . VAL A 1 79 ? -8.112 8.672 6.712 1.00 91.31 79 VAL A N 1
ATOM 615 C CA . VAL A 1 79 ? -7.540 8.053 7.917 1.00 91.31 79 VAL A CA 1
ATOM 616 C C . VAL A 1 79 ? -6.969 9.113 8.862 1.00 91.31 79 VAL A C 1
ATOM 618 O O . VAL A 1 79 ? -6.753 10.262 8.475 1.00 91.31 79 VAL A O 1
ATOM 621 N N . GLY A 1 80 ? -6.678 8.728 10.106 1.00 91.25 80 GLY A N 1
ATOM 622 C CA . GLY A 1 80 ? -6.011 9.593 11.078 1.00 91.25 80 GLY A CA 1
ATOM 623 C C . GLY A 1 80 ? -4.533 9.862 10.756 1.00 91.25 80 GLY A C 1
ATOM 624 O O . GLY A 1 80 ? -3.901 9.207 9.926 1.00 91.25 80 GLY A O 1
ATOM 625 N N . LYS A 1 81 ? -3.942 10.851 11.444 1.00 94.31 81 LYS A N 1
ATOM 626 C CA . LYS A 1 81 ? -2.546 11.287 11.223 1.00 94.31 81 LYS A CA 1
ATOM 627 C C . LYS A 1 81 ? -1.525 10.172 11.447 1.00 94.31 81 LYS A C 1
ATOM 629 O O . LYS A 1 81 ? -0.514 10.113 10.747 1.00 94.31 81 LYS A O 1
ATOM 634 N N . LYS A 1 82 ? -1.749 9.325 12.451 1.00 97.19 82 LYS A N 1
ATOM 635 C CA . LYS A 1 82 ? -0.828 8.240 12.800 1.00 97.19 82 LYS A CA 1
ATOM 636 C C . LYS A 1 82 ? -0.797 7.201 11.679 1.00 97.19 82 LYS A C 1
ATOM 638 O O . LYS A 1 82 ? 0.281 6.815 11.234 1.00 97.19 82 LYS A O 1
ATOM 643 N N . GLU A 1 83 ? -1.972 6.821 11.203 1.00 97.06 83 GLU A N 1
ATOM 644 C CA . GLU A 1 83 ? -2.205 5.843 10.146 1.00 97.06 83 GLU A CA 1
ATOM 645 C C . GLU A 1 83 ? -1.659 6.372 8.819 1.00 97.06 83 GLU A C 1
ATOM 647 O O . GLU A 1 83 ? -0.870 5.699 8.161 1.00 97.06 83 GLU A O 1
ATOM 652 N N . TYR A 1 84 ? -1.945 7.636 8.493 1.00 96.44 84 TYR A N 1
ATOM 653 C CA . TYR A 1 84 ? -1.382 8.326 7.332 1.00 96.44 84 TYR A CA 1
ATOM 654 C C . TYR A 1 84 ? 0.151 8.223 7.276 1.00 96.44 84 TYR A C 1
ATOM 656 O O . TYR A 1 84 ? 0.721 7.847 6.252 1.00 96.44 84 TYR A O 1
ATOM 664 N N . LEU A 1 85 ? 0.844 8.498 8.386 1.00 97.81 85 LEU A N 1
ATOM 665 C CA . LEU A 1 85 ? 2.306 8.399 8.436 1.00 97.81 85 LEU A CA 1
ATOM 666 C C . LEU A 1 85 ? 2.812 6.962 8.256 1.00 97.81 85 LEU A C 1
ATOM 668 O O . LEU A 1 85 ? 3.891 6.771 7.690 1.00 97.81 85 LEU A O 1
ATOM 672 N N . GLN A 1 86 ? 2.074 5.961 8.742 1.00 97.94 86 GLN A N 1
ATOM 673 C CA . GLN A 1 86 ? 2.408 4.551 8.531 1.00 97.94 86 GLN A CA 1
ATOM 674 C C . GLN A 1 86 ? 2.273 4.178 7.053 1.00 97.94 86 GLN A C 1
ATOM 676 O O . GLN A 1 86 ? 3.217 3.633 6.482 1.00 97.94 86 GLN A O 1
ATOM 681 N N . ILE A 1 87 ? 1.160 4.560 6.423 1.00 98.12 87 ILE A N 1
ATOM 682 C CA . ILE A 1 87 ? 0.897 4.318 5.001 1.00 98.12 87 ILE A CA 1
ATOM 683 C C . ILE A 1 87 ? 1.975 4.978 4.142 1.00 98.12 87 ILE A C 1
ATOM 685 O O . ILE A 1 87 ? 2.613 4.303 3.343 1.00 98.12 87 ILE A O 1
ATOM 689 N N . MET A 1 88 ? 2.263 6.267 4.347 1.00 98.12 88 MET A N 1
ATOM 690 C CA . MET A 1 88 ? 3.261 6.982 3.540 1.00 98.12 88 MET A CA 1
ATOM 691 C C . MET A 1 88 ? 4.669 6.383 3.675 1.00 98.12 88 MET A C 1
ATOM 693 O O . MET A 1 88 ? 5.420 6.321 2.699 1.00 98.12 88 MET A O 1
ATOM 697 N N . LYS A 1 89 ? 5.042 5.903 4.871 1.00 98.31 89 LYS A N 1
ATOM 698 C CA . LYS A 1 89 ? 6.311 5.185 5.072 1.00 98.31 89 LYS A CA 1
ATOM 699 C C . LYS A 1 89 ? 6.331 3.854 4.322 1.00 98.31 89 LYS A C 1
ATOM 701 O O . LYS A 1 89 ? 7.351 3.553 3.701 1.00 98.31 89 LYS A O 1
ATOM 706 N N . ALA A 1 90 ? 5.235 3.097 4.370 1.00 98.06 90 ALA A N 1
ATOM 707 C CA . ALA A 1 90 ? 5.094 1.836 3.653 1.00 98.06 90 ALA A CA 1
ATOM 708 C C . ALA A 1 90 ? 5.160 2.056 2.135 1.00 98.06 90 ALA A C 1
ATOM 710 O O . ALA A 1 90 ? 6.041 1.490 1.495 1.00 98.06 90 ALA A O 1
ATOM 711 N N . CYS A 1 91 ? 4.355 2.970 1.578 1.00 97.94 91 CYS A N 1
ATOM 712 C CA . CYS A 1 91 ? 4.386 3.318 0.154 1.00 97.94 91 CYS A CA 1
ATOM 713 C C . CYS A 1 91 ? 5.796 3.709 -0.306 1.00 97.94 91 CYS A C 1
ATOM 715 O O . CYS A 1 91 ? 6.292 3.202 -1.309 1.00 97.94 91 CYS A O 1
ATOM 717 N N . ARG A 1 92 ? 6.498 4.558 0.458 1.00 98.00 92 ARG A N 1
ATOM 718 C CA . ARG A 1 92 ? 7.880 4.943 0.133 1.00 98.00 92 ARG A CA 1
ATOM 719 C C . ARG A 1 92 ? 8.831 3.743 0.109 1.00 98.00 92 ARG A C 1
ATOM 721 O O . ARG A 1 92 ? 9.701 3.684 -0.759 1.00 98.00 92 ARG A O 1
ATOM 728 N N . SER A 1 93 ? 8.700 2.828 1.069 1.00 97.25 93 SER A N 1
ATOM 729 C CA . SER A 1 93 ? 9.513 1.610 1.130 1.00 97.25 93 SER A CA 1
ATOM 730 C C . SER A 1 93 ? 9.248 0.715 -0.079 1.00 97.25 93 SER A C 1
ATOM 732 O O . SER A 1 93 ? 10.191 0.272 -0.731 1.00 97.25 93 SER A O 1
ATOM 734 N N . GLU A 1 94 ? 7.977 0.518 -0.430 1.00 96.62 94 GLU A N 1
ATOM 735 C CA . GLU A 1 94 ? 7.593 -0.318 -1.565 1.00 96.62 94 GLU A CA 1
ATOM 736 C C . GLU A 1 94 ? 8.050 0.270 -2.902 1.00 96.62 94 GLU A C 1
ATOM 738 O O . GLU A 1 94 ? 8.632 -0.444 -3.717 1.00 96.62 94 GLU A O 1
ATOM 743 N N . LEU A 1 95 ? 7.920 1.586 -3.105 1.00 96.94 95 LEU A N 1
ATOM 744 C CA . LEU A 1 95 ? 8.444 2.261 -4.300 1.00 96.94 95 LEU A CA 1
ATOM 745 C C . LEU A 1 95 ? 9.964 2.120 -4.435 1.00 96.94 95 LEU A C 1
ATOM 747 O O . LEU A 1 95 ? 10.479 1.929 -5.542 1.00 96.94 95 LEU A O 1
ATOM 751 N N . ALA A 1 96 ? 10.701 2.200 -3.325 1.00 97.00 96 ALA A N 1
ATOM 752 C CA . ALA A 1 96 ? 12.148 2.001 -3.335 1.00 97.00 96 ALA A CA 1
ATOM 753 C C . ALA A 1 96 ? 12.519 0.567 -3.753 1.00 97.00 96 ALA A C 1
ATOM 755 O O . ALA A 1 96 ? 13.430 0.368 -4.566 1.00 97.00 96 ALA A O 1
ATOM 756 N N . ASP A 1 97 ? 11.779 -0.424 -3.259 1.00 96.19 97 ASP A N 1
ATOM 757 C CA . ASP A 1 97 ? 11.973 -1.831 -3.596 1.00 96.19 97 ASP A CA 1
ATOM 758 C C . ASP A 1 97 ? 11.560 -2.157 -5.041 1.00 96.19 97 ASP A C 1
ATOM 760 O O . ASP A 1 97 ? 12.288 -2.873 -5.739 1.00 96.19 97 ASP A O 1
ATOM 764 N N . ILE A 1 98 ? 10.460 -1.582 -5.539 1.00 96.00 98 ILE A N 1
ATOM 765 C CA . ILE A 1 98 ? 10.057 -1.642 -6.955 1.00 96.00 98 ILE A CA 1
ATOM 766 C C . ILE A 1 98 ? 11.174 -1.078 -7.836 1.00 96.00 98 ILE A C 1
ATOM 768 O O . ILE A 1 98 ? 11.630 -1.753 -8.763 1.00 96.00 98 ILE A O 1
ATOM 772 N N . ARG A 1 99 ? 11.694 0.114 -7.512 1.00 97.12 99 ARG A N 1
ATOM 773 C CA . ARG A 1 99 ? 12.802 0.736 -8.253 1.00 97.12 99 ARG A CA 1
ATOM 774 C C . ARG A 1 99 ? 14.030 -0.174 -8.299 1.00 97.12 99 ARG A C 1
ATOM 776 O O . ARG A 1 99 ? 14.629 -0.339 -9.363 1.00 97.12 99 ARG A O 1
ATOM 783 N N . ARG A 1 100 ? 14.409 -0.783 -7.170 1.00 97.44 100 ARG A N 1
ATOM 784 C CA . ARG A 1 100 ? 15.548 -1.713 -7.098 1.00 97.44 100 ARG A CA 1
ATOM 785 C C . ARG A 1 100 ? 15.346 -2.918 -8.020 1.00 97.44 100 ARG A C 1
ATOM 787 O O . ARG A 1 100 ? 16.244 -3.234 -8.803 1.00 97.44 100 ARG A O 1
ATOM 794 N N . ARG A 1 101 ? 14.176 -3.565 -7.957 1.00 96.31 101 ARG A N 1
ATOM 795 C CA . ARG A 1 101 ? 13.830 -4.725 -8.801 1.00 96.31 101 ARG A CA 1
ATOM 796 C C . ARG A 1 101 ? 13.827 -4.359 -10.288 1.00 96.31 101 ARG A C 1
ATOM 798 O O . ARG A 1 101 ? 14.420 -5.075 -11.095 1.00 96.31 101 ARG A O 1
ATOM 805 N N . ALA A 1 102 ? 13.246 -3.213 -10.644 1.00 96.56 102 ALA A N 1
ATOM 806 C CA . ALA A 1 102 ? 13.202 -2.725 -12.020 1.00 96.56 102 ALA A CA 1
ATOM 807 C C . ALA A 1 102 ? 14.611 -2.500 -12.599 1.00 96.56 102 ALA A C 1
ATOM 809 O O . ALA A 1 102 ? 14.920 -2.988 -13.687 1.00 96.56 102 ALA A O 1
ATOM 810 N N . LEU A 1 103 ? 15.505 -1.843 -11.851 1.00 98.06 103 LEU A N 1
ATOM 811 C CA . LEU A 1 103 ? 16.894 -1.621 -12.277 1.00 98.06 103 LEU A CA 1
ATOM 812 C C . LEU A 1 103 ? 17.660 -2.936 -12.487 1.00 98.06 103 LEU A C 1
ATOM 814 O O . LEU A 1 103 ? 18.391 -3.082 -13.470 1.00 98.06 103 LEU A O 1
ATOM 818 N N . GLN A 1 104 ? 17.475 -3.913 -11.595 1.00 97.88 104 GLN A N 1
ATOM 819 C CA . GLN A 1 104 ? 18.065 -5.245 -11.757 1.00 97.88 104 GLN A CA 1
ATOM 820 C C . GLN A 1 104 ? 17.545 -5.942 -13.019 1.00 97.88 104 GLN A C 1
ATOM 822 O O . GLN A 1 104 ? 18.335 -6.518 -13.771 1.00 97.88 104 GLN A O 1
ATOM 827 N N . ARG A 1 105 ? 16.239 -5.848 -13.293 1.00 97.38 105 ARG A N 1
ATOM 828 C CA . ARG A 1 105 ? 15.632 -6.450 -14.482 1.00 97.38 105 ARG A CA 1
ATOM 829 C C . ARG A 1 105 ? 16.152 -5.822 -15.775 1.00 97.38 105 ARG A C 1
ATOM 831 O O . ARG A 1 105 ? 16.520 -6.553 -16.691 1.00 97.38 105 ARG A O 1
ATOM 838 N N . VAL A 1 106 ? 16.273 -4.495 -15.827 1.00 98.19 106 VAL A N 1
ATOM 839 C CA . VAL A 1 106 ? 16.876 -3.779 -16.967 1.00 98.19 106 VAL A CA 1
ATOM 840 C C . VAL A 1 106 ? 18.309 -4.256 -17.222 1.00 98.19 106 VAL A C 1
ATOM 842 O O . VAL A 1 106 ? 18.679 -4.518 -18.366 1.00 98.19 106 VAL A O 1
ATOM 845 N N . LYS A 1 107 ? 19.116 -4.449 -16.168 1.00 97.75 107 LYS A N 1
ATOM 846 C CA . LYS A 1 107 ? 20.481 -4.986 -16.299 1.00 97.75 107 LYS A CA 1
ATOM 847 C C . LYS A 1 107 ? 20.495 -6.387 -16.922 1.00 97.75 107 LYS A C 1
ATOM 849 O O . LYS A 1 107 ? 21.300 -6.641 -17.815 1.00 97.75 107 LYS A O 1
ATOM 854 N N . GLN A 1 108 ? 19.612 -7.283 -16.475 1.00 97.25 108 GLN A N 1
ATOM 855 C CA . GLN A 1 108 ? 19.496 -8.637 -17.035 1.00 97.25 108 GLN A CA 1
ATOM 856 C C . GLN A 1 108 ? 19.115 -8.607 -18.520 1.00 97.25 108 GLN A C 1
ATOM 858 O O . GLN A 1 108 ? 19.752 -9.283 -19.325 1.00 97.25 108 GLN A O 1
ATOM 863 N N . ILE A 1 109 ? 18.127 -7.784 -18.886 1.00 97.75 109 ILE A N 1
ATOM 864 C CA . ILE A 1 109 ? 17.683 -7.619 -20.277 1.00 97.75 109 ILE A CA 1
ATOM 865 C C . ILE A 1 109 ? 18.837 -7.116 -21.151 1.00 97.75 109 ILE A C 1
ATOM 867 O O . ILE A 1 109 ? 19.122 -7.700 -22.194 1.00 97.75 109 ILE A O 1
ATOM 871 N N . ASN A 1 110 ? 19.564 -6.091 -20.700 1.00 97.56 110 ASN A N 1
ATOM 872 C CA . ASN A 1 110 ? 20.708 -5.551 -21.436 1.00 97.56 110 ASN A CA 1
ATOM 873 C C . ASN A 1 110 ? 21.817 -6.589 -21.654 1.00 97.56 110 ASN A C 1
ATOM 875 O O . ASN A 1 110 ? 22.428 -6.619 -22.722 1.00 97.56 110 ASN A O 1
ATOM 879 N N . ASN A 1 111 ? 22.077 -7.448 -20.667 1.00 96.50 111 ASN A N 1
ATOM 880 C CA . ASN A 1 111 ? 23.042 -8.536 -20.814 1.00 96.50 111 ASN A CA 1
ATOM 881 C C . ASN A 1 111 ? 22.574 -9.574 -21.843 1.00 96.50 111 ASN A C 1
ATOM 883 O O . ASN A 1 111 ? 23.371 -9.991 -22.682 1.00 96.50 111 ASN A O 1
ATOM 887 N N . ALA A 1 112 ? 21.290 -9.942 -21.828 1.00 95.69 112 ALA A N 1
ATOM 888 C CA . ALA A 1 112 ? 20.726 -10.880 -22.798 1.00 95.69 112 ALA A CA 1
ATOM 889 C C . ALA A 1 112 ? 20.817 -10.327 -24.233 1.00 95.69 112 ALA A C 1
ATOM 891 O O . ALA A 1 112 ? 21.277 -11.018 -25.140 1.00 95.69 112 ALA A O 1
ATOM 892 N N . LEU A 1 113 ? 20.478 -9.046 -24.424 1.00 95.19 113 LEU A N 1
ATOM 893 C CA . LEU A 1 113 ? 20.585 -8.360 -25.717 1.00 95.19 113 LEU A CA 1
ATOM 894 C C . LEU A 1 113 ? 22.028 -8.314 -26.246 1.00 95.19 113 LEU A C 1
ATOM 896 O O . LEU A 1 113 ? 22.242 -8.437 -27.452 1.00 95.19 113 LEU A O 1
ATOM 900 N N . LYS A 1 114 ? 23.025 -8.150 -25.367 1.00 93.75 114 LYS A N 1
ATOM 901 C CA . LYS A 1 114 ? 24.446 -8.218 -25.750 1.00 93.75 114 LYS A CA 1
ATOM 902 C C . LYS A 1 114 ? 24.854 -9.623 -26.199 1.00 93.75 114 LYS A C 1
ATOM 904 O O . LYS A 1 114 ? 25.536 -9.737 -27.211 1.00 93.75 114 LYS A O 1
ATOM 909 N N . GLY A 1 115 ? 24.410 -10.663 -25.490 1.00 87.69 115 GLY A N 1
ATOM 910 C CA . GLY A 1 115 ? 24.694 -12.059 -25.844 1.00 87.69 115 GLY A CA 1
ATOM 911 C C . GLY A 1 115 ? 24.151 -12.444 -27.224 1.00 87.69 115 GLY A C 1
ATOM 912 O O . GLY A 1 115 ? 24.866 -13.044 -28.023 1.00 87.69 115 GLY A O 1
ATOM 913 N N . VAL A 1 116 ? 22.930 -12.011 -27.556 1.00 85.19 116 VAL A N 1
ATOM 914 C CA . VAL A 1 116 ? 22.340 -12.225 -28.891 1.00 85.19 116 VAL A CA 1
ATOM 915 C C . VAL A 1 116 ? 23.159 -11.532 -29.985 1.00 85.19 116 VAL A C 1
ATOM 917 O O . VAL A 1 116 ? 23.460 -12.147 -31.002 1.00 85.19 116 VAL A O 1
ATOM 920 N N . LYS A 1 117 ? 23.592 -10.283 -29.765 1.00 72.94 117 LYS A N 1
ATOM 921 C CA . LYS A 1 117 ? 24.423 -9.546 -30.737 1.00 72.94 117 LYS A CA 1
ATOM 922 C C . LYS A 1 117 ? 25.792 -10.187 -30.992 1.00 72.94 117 LYS A C 1
ATOM 924 O O . LYS A 1 117 ? 26.340 -9.989 -32.066 1.00 72.94 117 LYS A O 1
ATOM 929 N N . GLN A 1 118 ? 26.340 -10.924 -30.027 1.00 67.56 118 GLN A N 1
ATOM 930 C CA . GLN A 1 118 ? 27.626 -11.621 -30.161 1.00 67.56 118 GLN A CA 1
ATOM 931 C C . GLN A 1 118 ? 27.503 -13.012 -30.794 1.00 67.56 118 GLN A C 1
ATOM 933 O O . GLN A 1 118 ? 28.502 -13.553 -31.241 1.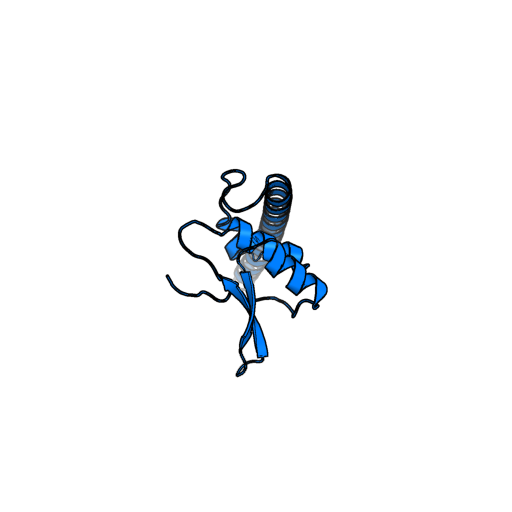00 67.56 118 GLN A O 1
ATOM 938 N N . SER A 1 119 ? 26.295 -13.582 -30.831 1.00 63.97 119 SER A N 1
ATOM 939 C CA . SER A 1 119 ? 26.026 -14.923 -31.376 1.00 63.97 119 SER A CA 1
ATOM 940 C C . SER A 1 119 ? 25.537 -14.891 -32.833 1.00 63.97 119 SER A C 1
ATOM 942 O O . SER A 1 119 ? 25.342 -15.938 -33.440 1.00 63.97 119 SER A O 1
ATOM 944 N N . GLY A 1 120 ? 25.271 -13.692 -33.365 1.00 57.84 120 GLY A N 1
ATOM 945 C CA . GLY A 1 120 ? 24.809 -13.440 -34.735 1.00 57.84 120 GLY A CA 1
ATOM 946 C C . GLY A 1 120 ? 25.858 -12.786 -35.645 1.00 57.84 120 GLY A C 1
ATOM 947 O O . GLY A 1 120 ? 25.478 -12.232 -36.674 1.00 57.84 120 GLY A O 1
ATOM 948 N N . ALA A 1 121 ? 27.133 -12.805 -35.245 1.00 49.50 121 ALA A N 1
ATOM 949 C CA . ALA A 1 121 ? 28.304 -12.422 -36.037 1.00 49.50 121 ALA A CA 1
ATOM 950 C C . ALA A 1 121 ? 29.231 -13.636 -36.158 1.00 49.50 121 ALA A C 1
ATOM 952 O O . ALA A 1 121 ? 29.858 -13.781 -37.228 1.00 49.50 121 ALA A O 1
#